Protein AF-A0A3D1H949-F1 (afdb_monomer_lite)

Radius of gyration: 18.86 Å; chains: 1; bounding box: 40×38×49 Å

Secondary structure (DSSP, 8-state):
-HHHHHHHHTT-EEEEEEEEEEE--TTS-GGGSPTTS--HHHHHHHHHHHHHHHHHHHT-EEEEEEEEE-GGGSSS-EEEEEEEEE--GGG-----PPTTPPP---SSPP-STTTTHHHHHTS---HHHHHHSS---

Foldseek 3Di:
DVQQVVVVVLQKHWAEKEKEKEFADLPDDPVPADPPDDRRVVCVVVLVVVVCVVCVVVVHHYPYYYYHYDPVCRQPMGIDMHIDIDHDPVSPDDDDDDPPDDDDDDDDDDDLPCAQVVVLVPDDDDPVSVVVRPSPD

pLDDT: mean 90.93, std 9.71, range [41.03, 97.75]

Sequence (137 aa):
GGAIRDPLSGRSYVYQAMRVTGASDPLLPVEQTLKGKLPPRKITTTAAAGYSSYGNQIGLATGHVSEIYHSGYMAKRMEIGAVVGAAPAENVRRERPAPDDVIILLGGRTGRDGCGGATGSSKAHNSESIETCGAEV

Structure (mmCIF, N/CA/C/O backbone):
data_AF-A0A3D1H949-F1
#
_entry.id   AF-A0A3D1H949-F1
#
loop_
_atom_site.group_PDB
_atom_site.id
_atom_site.type_symbol
_atom_site.label_atom_id
_atom_site.label_alt_id
_atom_site.label_comp_id
_atom_site.label_asym_id
_atom_site.label_entity_id
_atom_site.label_seq_id
_atom_site.pdbx_PDB_ins_code
_atom_site.Cartn_x
_atom_site.Cartn_y
_atom_site.Cartn_z
_atom_site.occupancy
_atom_site.B_iso_or_equiv
_atom_site.auth_seq_id
_atom_site.auth_comp_id
_atom_site.auth_asym_id
_atom_site.auth_atom_id
_atom_site.pdbx_PDB_model_num
ATOM 1 N N . GLY A 1 1 ? -0.902 -0.875 -3.623 1.00 89.56 1 GLY A N 1
ATOM 2 C CA . GLY A 1 1 ? -0.620 0.351 -4.392 1.00 89.56 1 GLY A CA 1
ATOM 3 C C . GLY A 1 1 ? 0.863 0.641 -4.456 1.00 89.56 1 GLY A C 1
ATOM 4 O O . GLY A 1 1 ? 1.529 0.048 -5.289 1.00 89.56 1 GLY A O 1
ATOM 5 N N . GLY A 1 2 ? 1.373 1.512 -3.576 1.00 93.44 2 GLY A N 1
ATOM 6 C CA . GLY A 1 2 ? 2.781 1.952 -3.573 1.00 93.44 2 GLY A CA 1
ATOM 7 C C . GLY A 1 2 ? 3.792 0.805 -3.622 1.00 93.44 2 GLY A C 1
ATOM 8 O O . GLY A 1 2 ? 4.502 0.691 -4.609 1.00 93.44 2 GLY A O 1
ATOM 9 N N . ALA A 1 3 ? 3.713 -0.127 -2.666 1.00 94.81 3 ALA A N 1
ATOM 10 C CA . ALA A 1 3 ? 4.611 -1.286 -2.588 1.00 94.81 3 ALA A CA 1
ATOM 11 C C . ALA A 1 3 ? 4.690 -2.139 -3.870 1.00 94.81 3 ALA A C 1
ATOM 13 O O . ALA A 1 3 ? 5.687 -2.805 -4.094 1.00 94.81 3 ALA A O 1
ATOM 14 N N . ILE A 1 4 ? 3.650 -2.137 -4.714 1.00 95.31 4 ILE A N 1
ATOM 15 C CA . ILE A 1 4 ? 3.659 -2.853 -5.999 1.00 95.31 4 ILE A CA 1
ATOM 16 C C . ILE A 1 4 ? 4.413 -2.040 -7.054 1.00 95.31 4 ILE A C 1
ATOM 18 O O . ILE A 1 4 ? 5.149 -2.604 -7.851 1.00 95.31 4 ILE A O 1
ATOM 22 N N . ARG A 1 5 ? 4.245 -0.714 -7.071 1.00 95.69 5 ARG A N 1
ATOM 23 C CA . ARG A 1 5 ? 4.904 0.158 -8.052 1.00 95.69 5 ARG A CA 1
ATOM 24 C C . ARG A 1 5 ? 6.413 0.227 -7.851 1.00 95.69 5 ARG A C 1
ATOM 26 O O . ARG A 1 5 ? 7.121 0.367 -8.842 1.00 95.69 5 ARG A O 1
ATOM 33 N N . ASP A 1 6 ? 6.889 0.086 -6.618 1.00 95.12 6 ASP A N 1
ATOM 34 C CA . ASP A 1 6 ? 8.317 0.139 -6.299 1.00 95.12 6 ASP A CA 1
ATOM 35 C C . ASP A 1 6 ? 9.136 -0.879 -7.127 1.00 95.12 6 ASP A C 1
ATOM 37 O O . ASP A 1 6 ? 10.001 -0.451 -7.893 1.00 95.12 6 ASP A O 1
ATOM 41 N N . PRO A 1 7 ? 8.849 -2.197 -7.114 1.00 94.06 7 PRO A N 1
ATOM 42 C CA . PRO A 1 7 ? 9.547 -3.156 -7.975 1.00 94.06 7 PRO A CA 1
ATOM 43 C C . PRO A 1 7 ? 9.210 -3.002 -9.467 1.00 94.06 7 PRO A C 1
ATOM 45 O O . PRO A 1 7 ? 10.096 -3.188 -10.302 1.00 94.06 7 PRO A O 1
ATOM 48 N N . LEU A 1 8 ? 7.977 -2.622 -9.834 1.00 93.69 8 LEU A N 1
ATOM 49 C CA . LEU A 1 8 ? 7.620 -2.397 -11.246 1.00 93.69 8 LEU A CA 1
ATOM 50 C C . LEU A 1 8 ? 8.469 -1.279 -11.875 1.00 93.69 8 LEU A C 1
ATOM 52 O O . LEU A 1 8 ? 8.887 -1.395 -13.026 1.00 93.69 8 LEU A O 1
ATOM 56 N N . SER A 1 9 ? 8.788 -0.233 -11.105 1.00 92.62 9 SER A N 1
ATOM 57 C CA . SER A 1 9 ? 9.682 0.848 -11.543 1.00 92.62 9 SER A CA 1
ATOM 58 C C . SER A 1 9 ? 11.102 0.357 -11.855 1.00 92.62 9 SER A C 1
ATOM 60 O O . SER A 1 9 ? 11.803 0.934 -12.682 1.00 92.62 9 SER A O 1
ATOM 62 N N . GLY A 1 10 ? 11.505 -0.761 -11.248 1.00 91.19 10 GLY A N 1
ATOM 63 C CA . GLY A 1 10 ? 12.778 -1.436 -11.464 1.00 91.19 10 GLY A CA 1
ATOM 64 C C . GLY A 1 10 ? 12.747 -2.510 -12.550 1.00 91.19 10 GLY A C 1
ATOM 65 O O . GLY A 1 10 ? 13.575 -3.415 -12.494 1.00 91.19 10 GLY A O 1
ATOM 66 N N . ARG A 1 11 ? 11.804 -2.464 -13.507 1.00 94.31 11 ARG A N 1
ATOM 67 C CA . ARG A 1 11 ? 11.677 -3.463 -14.595 1.00 94.31 11 ARG A CA 1
ATOM 68 C C . ARG A 1 11 ? 11.466 -4.898 -14.077 1.00 94.31 11 ARG A C 1
ATOM 70 O O . ARG A 1 11 ? 11.876 -5.869 -14.716 1.00 94.31 11 ARG A O 1
ATOM 77 N N . SER A 1 12 ? 10.851 -5.020 -12.902 1.00 95.44 12 SER A N 1
ATOM 78 C CA . SER A 1 12 ? 10.480 -6.297 -12.285 1.00 95.44 12 SER A CA 1
ATOM 79 C C . SER A 1 12 ? 8.991 -6.574 -12.486 1.00 95.44 12 SER A C 1
ATOM 81 O O . SER A 1 12 ? 8.222 -5.660 -12.773 1.00 95.44 12 SER A O 1
ATOM 83 N N . TYR A 1 13 ? 8.565 -7.818 -12.280 1.00 94.81 13 TYR A N 1
ATOM 84 C CA . TYR A 1 13 ? 7.158 -8.177 -12.115 1.00 94.81 13 TYR A CA 1
ATOM 85 C C . TYR A 1 13 ? 6.902 -8.614 -10.673 1.00 94.81 13 TYR A C 1
ATOM 87 O O . TYR A 1 13 ? 7.776 -9.189 -10.027 1.00 94.81 13 TYR A O 1
ATOM 95 N N . VAL A 1 14 ? 5.706 -8.340 -10.159 1.00 96.12 14 VAL A N 1
ATOM 96 C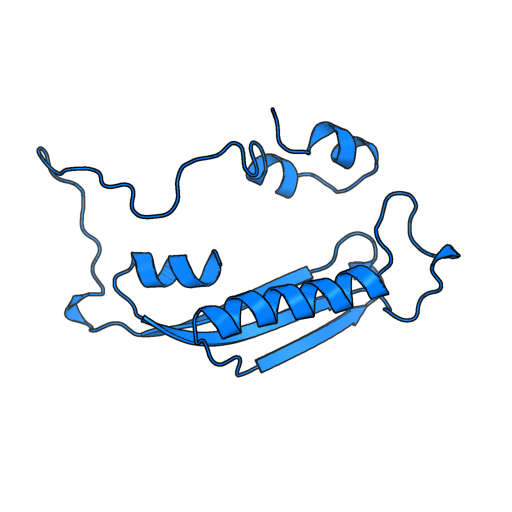 CA . VAL A 1 14 ? 5.274 -8.759 -8.820 1.00 96.12 14 VAL A CA 1
ATOM 97 C C . VAL A 1 14 ? 4.344 -9.952 -8.971 1.00 96.12 14 VAL A C 1
ATOM 99 O O . VAL A 1 14 ? 3.462 -9.915 -9.825 1.00 96.12 14 VAL A O 1
ATOM 102 N N . TYR A 1 15 ? 4.523 -10.993 -8.160 1.00 94.56 15 TYR A N 1
ATOM 103 C CA . TYR A 1 15 ? 3.706 -12.211 -8.256 1.00 94.56 15 TYR A CA 1
ATOM 104 C C . TYR A 1 15 ? 3.085 -12.653 -6.930 1.00 94.56 15 TYR A C 1
ATOM 106 O O . TYR A 1 15 ? 2.153 -13.453 -6.927 1.00 94.56 15 TYR A O 1
ATOM 114 N N . GLN A 1 16 ? 3.562 -12.130 -5.801 1.00 95.75 16 GLN A N 1
ATOM 115 C CA . GLN A 1 16 ? 3.035 -12.474 -4.485 1.00 95.75 16 GLN A CA 1
ATOM 116 C C . GLN A 1 16 ? 2.989 -11.244 -3.585 1.00 95.75 16 GLN A C 1
ATOM 118 O O . GLN A 1 16 ? 3.842 -10.360 -3.665 1.00 95.75 16 GLN A O 1
ATOM 123 N N . ALA A 1 17 ? 1.999 -11.208 -2.701 1.00 96.38 17 ALA A N 1
ATOM 124 C CA . ALA A 1 17 ? 1.858 -10.198 -1.669 1.00 96.38 17 ALA A CA 1
ATOM 125 C C . ALA A 1 17 ? 1.691 -10.828 -0.280 1.00 96.38 17 ALA A C 1
ATOM 127 O O . ALA A 1 17 ? 1.256 -11.973 -0.124 1.00 96.38 17 ALA A O 1
ATOM 128 N N . MET A 1 18 ? 2.040 -10.051 0.738 1.00 96.31 18 MET A N 1
ATOM 129 C CA . MET A 1 18 ? 1.834 -10.359 2.146 1.00 96.31 18 MET A CA 1
ATOM 130 C C . MET A 1 18 ? 1.186 -9.159 2.835 1.00 96.31 18 MET A C 1
ATOM 132 O O . MET A 1 18 ? 1.414 -8.008 2.443 1.00 96.31 18 MET A O 1
ATOM 136 N N . ARG A 1 19 ? 0.405 -9.425 3.879 1.00 96.50 19 ARG A N 1
ATOM 137 C CA . ARG A 1 19 ? -0.180 -8.421 4.767 1.00 96.50 19 ARG A CA 1
ATOM 138 C C . ARG A 1 19 ? 0.188 -8.754 6.204 1.00 96.50 19 ARG A C 1
ATOM 140 O O . ARG A 1 19 ? -0.247 -9.779 6.717 1.00 96.50 19 ARG A O 1
ATOM 147 N N . VAL A 1 20 ? 0.968 -7.893 6.848 1.00 96.19 20 VAL A N 1
ATOM 148 C CA . VAL A 1 20 ? 1.359 -8.054 8.255 1.00 96.19 20 VAL A CA 1
ATOM 149 C C . VAL A 1 20 ? 0.972 -6.786 8.998 1.00 96.19 20 VAL A C 1
ATOM 151 O O . VAL A 1 20 ? 1.505 -5.712 8.741 1.00 96.19 20 VAL A O 1
ATOM 154 N N . THR A 1 21 ? -0.015 -6.866 9.878 1.00 97.12 21 THR A N 1
ATOM 155 C CA . THR A 1 21 ? -0.650 -5.675 10.457 1.00 97.12 21 THR A CA 1
ATOM 156 C C . THR A 1 21 ? -0.711 -5.750 11.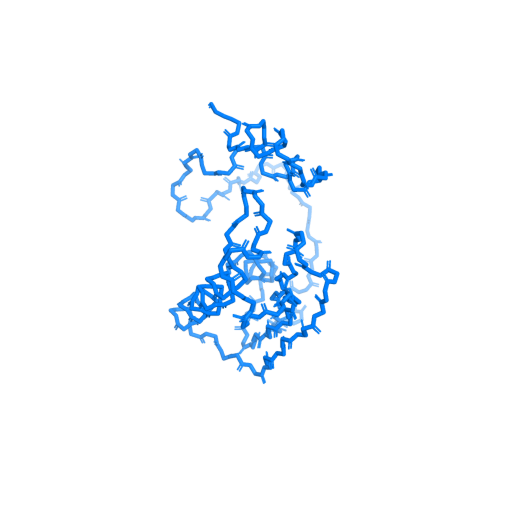970 1.00 97.12 21 THR A C 1
ATOM 158 O O . THR A 1 21 ? -0.658 -6.823 12.559 1.00 97.12 21 THR A O 1
ATOM 161 N N . GLY A 1 22 ? -0.781 -4.588 12.612 1.00 97.56 22 GLY A N 1
ATOM 162 C CA . GLY A 1 22 ? -0.914 -4.442 14.056 1.00 97.56 22 GLY A CA 1
ATOM 163 C C . GLY A 1 22 ? -2.139 -3.600 14.374 1.00 97.56 22 GLY A C 1
ATOM 164 O O . GLY A 1 22 ? -2.274 -2.483 13.865 1.00 97.56 22 GLY A O 1
ATOM 165 N N . ALA A 1 23 ? -3.039 -4.128 15.193 1.00 97.19 23 ALA A N 1
ATOM 166 C CA . ALA A 1 23 ? -4.282 -3.470 15.572 1.00 97.19 23 ALA A CA 1
ATOM 167 C C . ALA A 1 23 ? -4.513 -3.556 17.085 1.00 97.19 23 ALA A C 1
ATOM 169 O O . ALA A 1 23 ? -4.006 -4.449 17.759 1.00 97.19 23 ALA A O 1
ATOM 170 N N . SER A 1 24 ? -5.268 -2.609 17.639 1.00 95.62 24 SER A N 1
ATOM 171 C CA . SER A 1 24 ? -5.864 -2.796 18.962 1.00 95.62 24 SER A CA 1
ATOM 172 C C . SER A 1 24 ? -7.067 -3.736 18.870 1.00 95.62 24 SER A C 1
ATOM 174 O O . SER A 1 24 ? -7.504 -4.081 17.770 1.00 95.62 24 SER A O 1
ATOM 176 N N . ASP A 1 25 ? -7.587 -4.157 20.024 1.00 96.44 25 ASP A N 1
ATOM 177 C CA . ASP A 1 25 ? -8.723 -5.074 20.114 1.00 96.44 25 ASP A CA 1
ATOM 178 C C . ASP A 1 25 ? -9.925 -4.585 19.267 1.00 96.44 25 ASP A C 1
ATOM 180 O O . ASP A 1 25 ? -10.489 -3.522 19.552 1.00 96.44 25 ASP A O 1
ATOM 184 N N . PRO A 1 26 ? -10.330 -5.325 18.214 1.00 95.94 26 PRO A N 1
ATOM 185 C CA . PRO A 1 26 ? -11.457 -4.959 17.364 1.00 95.94 26 PRO A CA 1
ATOM 186 C C . PRO A 1 26 ? -12.819 -5.190 18.035 1.00 95.94 26 PRO A C 1
ATOM 188 O O . PRO A 1 26 ? -13.831 -4.774 17.471 1.00 95.94 26 PRO A O 1
ATOM 191 N N . LEU A 1 27 ? -12.867 -5.849 19.195 1.00 96.44 27 LEU A N 1
ATOM 192 C CA . LEU A 1 27 ? -14.083 -6.093 19.975 1.00 96.44 27 LEU A CA 1
ATOM 193 C C . LEU A 1 27 ? -14.351 -5.000 21.013 1.00 96.44 27 LEU A C 1
ATOM 195 O O . LEU A 1 27 ? -15.408 -5.007 21.645 1.00 96.44 27 LEU A O 1
ATOM 199 N N . LEU A 1 28 ? -13.422 -4.052 21.166 1.00 94.50 28 LEU A N 1
ATOM 200 C CA . LEU A 1 28 ? -13.566 -2.927 22.077 1.00 94.50 28 LEU A CA 1
ATOM 201 C C . LEU A 1 28 ? -14.883 -2.169 21.796 1.00 94.50 28 LEU A C 1
ATOM 203 O O . LEU A 1 28 ? -15.131 -1.804 20.636 1.00 94.50 28 LEU A O 1
ATOM 207 N N . PRO A 1 29 ? -15.716 -1.903 22.823 1.00 95.06 29 PRO A N 1
ATOM 208 C CA . PRO A 1 29 ? -16.914 -1.088 22.666 1.00 95.06 29 PRO A CA 1
ATOM 209 C C . PRO A 1 29 ? -16.589 0.271 22.045 1.00 95.06 29 PRO A C 1
ATOM 211 O O . PRO A 1 29 ? -15.534 0.858 22.305 1.00 95.06 29 PRO A O 1
ATOM 214 N N . VAL A 1 30 ? -17.499 0.793 21.222 1.00 92.62 30 VAL A N 1
ATOM 215 C CA . VAL A 1 30 ? -17.284 2.057 20.499 1.00 92.62 30 VAL A CA 1
ATOM 216 C C . VAL A 1 30 ? -17.033 3.202 21.480 1.00 92.62 30 VAL A C 1
ATOM 218 O O . VAL A 1 30 ? -16.182 4.050 21.226 1.00 92.62 30 VAL A O 1
ATOM 221 N N . GLU A 1 31 ? -17.695 3.167 22.632 1.00 93.75 31 GLU A N 1
ATOM 222 C CA . GLU A 1 31 ? -17.612 4.139 23.721 1.00 93.75 31 GLU A CA 1
ATOM 223 C C . GLU A 1 31 ? -16.213 4.204 24.350 1.00 93.75 31 GLU A C 1
ATOM 225 O O . GLU A 1 31 ? -15.835 5.230 24.907 1.00 93.75 31 GLU A O 1
ATOM 230 N N . GLN A 1 32 ? -15.427 3.129 24.241 1.00 91.62 32 GLN A N 1
ATOM 231 C CA . GLN A 1 32 ? -14.049 3.066 24.733 1.00 91.62 32 GLN A CA 1
ATOM 232 C C . GLN A 1 32 ? -13.021 3.506 23.674 1.00 91.62 32 GLN A C 1
ATOM 234 O O . GLN A 1 32 ? -11.814 3.491 23.923 1.00 91.62 32 GLN A O 1
ATOM 239 N N . THR A 1 33 ? -13.471 3.904 22.480 1.00 90.88 33 THR A N 1
ATOM 240 C CA . THR A 1 33 ? -12.585 4.414 21.427 1.00 90.88 33 THR A CA 1
ATOM 241 C C . THR A 1 33 ? -12.010 5.771 21.829 1.00 90.88 33 THR A C 1
ATOM 243 O O . THR A 1 33 ? -12.723 6.645 22.318 1.00 90.88 33 THR A O 1
ATOM 246 N N . LEU A 1 34 ? -10.717 5.983 21.563 1.00 90.75 34 LEU A N 1
ATOM 247 C CA . LEU A 1 34 ? -10.078 7.285 21.761 1.00 90.75 34 LEU A CA 1
ATOM 248 C C . LEU A 1 34 ? -10.839 8.394 21.016 1.00 90.75 34 LEU A C 1
ATOM 250 O O . LEU A 1 34 ? -11.116 8.277 19.819 1.00 90.75 34 LEU A O 1
ATOM 254 N N . LYS A 1 35 ? -11.132 9.497 21.712 1.00 89.25 35 LYS A N 1
ATOM 255 C CA . LYS A 1 35 ? -11.793 10.668 21.124 1.00 89.25 35 LYS A CA 1
ATOM 256 C C . LYS A 1 35 ? -11.024 11.145 19.884 1.00 89.25 35 LYS A C 1
ATOM 258 O O . LYS A 1 35 ? -9.810 11.3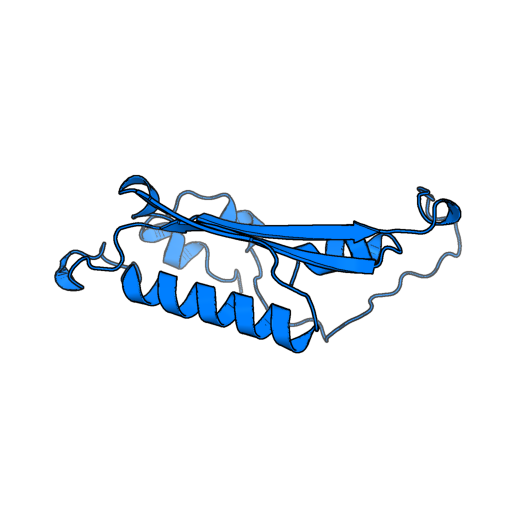18 19.932 1.00 89.25 35 LYS A O 1
ATOM 263 N N . GLY A 1 36 ? -11.739 11.350 18.777 1.00 86.38 36 GLY A N 1
ATOM 264 C CA . GLY A 1 36 ? -11.153 11.757 17.492 1.00 86.38 36 GLY A CA 1
ATOM 265 C C . GLY A 1 36 ? -10.582 10.609 16.647 1.00 86.38 36 GLY A C 1
ATOM 266 O O . GLY A 1 36 ? -10.136 10.847 15.528 1.00 86.38 36 GLY A O 1
ATOM 267 N N . LYS A 1 37 ? -10.620 9.360 17.130 1.00 88.75 37 LYS A N 1
ATOM 268 C CA . LYS A 1 37 ? -10.179 8.175 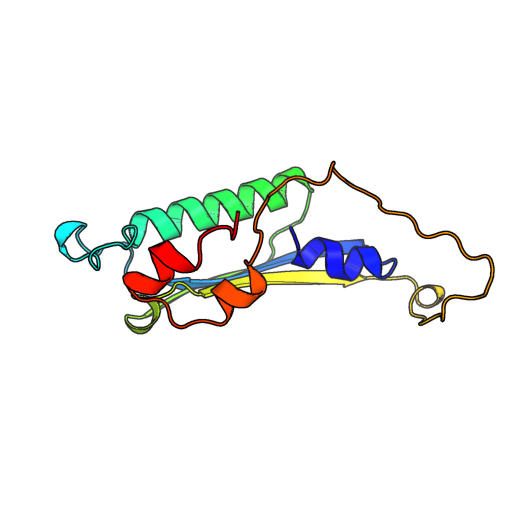16.386 1.00 88.75 37 LYS A CA 1
ATOM 269 C C . LYS A 1 37 ? -11.373 7.365 15.872 1.00 88.75 37 LYS A C 1
ATOM 271 O O . LYS A 1 37 ? -12.399 7.247 16.534 1.00 88.75 37 LYS A O 1
ATOM 276 N N . LEU A 1 38 ? -11.220 6.738 14.704 1.00 93.25 38 LEU A N 1
ATOM 277 C CA . LEU A 1 38 ? -12.151 5.701 14.253 1.00 93.25 38 LEU A CA 1
ATOM 278 C C . LEU A 1 38 ? -12.090 4.457 15.167 1.00 93.25 38 LEU A C 1
ATOM 280 O O . LEU A 1 38 ? -10.988 4.070 15.574 1.00 93.25 38 LEU A O 1
ATOM 284 N N . PRO A 1 39 ? -13.228 3.776 15.415 1.00 95.38 39 PRO A N 1
ATOM 285 C CA . PRO A 1 39 ? -13.255 2.549 16.206 1.00 95.38 39 PRO A CA 1
ATOM 286 C C . PRO A 1 39 ? -12.324 1.467 15.641 1.00 95.38 39 PRO A C 1
ATOM 288 O O . PRO A 1 39 ? -12.300 1.284 14.415 1.00 95.38 39 PRO A O 1
ATOM 291 N N . PRO A 1 40 ? -11.611 0.700 16.489 1.00 95.31 40 PRO A N 1
ATOM 292 C CA . PRO A 1 40 ? -10.698 -0.356 16.041 1.00 95.31 40 PRO A CA 1
ATOM 293 C C . PRO A 1 40 ? -11.351 -1.344 15.065 1.00 95.31 40 PRO A C 1
ATOM 295 O O . PRO A 1 40 ? -10.797 -1.609 13.995 1.00 95.31 40 PRO A O 1
ATOM 298 N N . ARG A 1 41 ? -12.588 -1.778 15.357 1.00 96.25 41 ARG A N 1
ATOM 299 C CA . ARG A 1 41 ? -13.396 -2.643 14.479 1.00 96.25 41 ARG A CA 1
ATOM 300 C C . ARG A 1 41 ? -13.522 -2.100 13.058 1.00 96.25 41 ARG A C 1
ATOM 302 O O . ARG A 1 41 ? -13.383 -2.844 12.086 1.00 96.25 41 ARG A O 1
ATOM 309 N N . LYS A 1 42 ? -13.801 -0.798 12.936 1.00 96.50 42 LYS A N 1
ATOM 310 C CA . LYS A 1 42 ? -13.982 -0.136 11.643 1.00 96.50 42 LYS A CA 1
ATOM 311 C C . LYS A 1 42 ? -12.671 -0.137 10.872 1.00 96.50 42 LYS A C 1
ATOM 313 O O . LYS A 1 42 ? -12.661 -0.575 9.734 1.00 96.50 42 LYS A O 1
ATOM 318 N N . ILE A 1 43 ? -11.572 0.275 11.506 1.00 95.69 43 ILE A N 1
ATOM 319 C CA . ILE A 1 43 ? -10.258 0.314 10.851 1.00 95.69 43 ILE A CA 1
ATOM 320 C C . ILE A 1 43 ? -9.834 -1.091 10.396 1.00 95.69 43 ILE A C 1
ATOM 322 O O . ILE A 1 43 ? -9.370 -1.248 9.274 1.00 95.69 43 ILE A O 1
ATOM 326 N N . THR A 1 44 ? -10.006 -2.116 11.233 1.00 96.19 44 THR A N 1
ATOM 327 C CA . THR A 1 44 ? -9.625 -3.498 10.896 1.00 96.19 44 THR A CA 1
ATOM 328 C C . THR A 1 44 ? -10.380 -4.046 9.702 1.00 96.19 44 THR A C 1
ATOM 330 O O . THR A 1 44 ? -9.762 -4.526 8.751 1.00 96.19 44 THR A O 1
ATOM 333 N N . THR A 1 45 ? -11.702 -3.922 9.713 1.00 96.69 45 THR A N 1
ATOM 334 C CA . THR A 1 45 ? -12.538 -4.454 8.633 1.00 96.69 45 THR A CA 1
ATOM 335 C C . THR A 1 45 ? -12.336 -3.692 7.323 1.00 96.69 45 THR A C 1
ATOM 337 O O . THR A 1 45 ? -12.192 -4.315 6.271 1.00 96.69 45 THR A O 1
ATOM 340 N N . THR A 1 46 ? -12.244 -2.358 7.360 1.00 97.62 46 THR A N 1
ATOM 341 C CA . THR A 1 46 ? -12.069 -1.565 6.135 1.00 97.62 46 THR A CA 1
ATOM 342 C C . THR A 1 46 ? -10.650 -1.629 5.580 1.00 97.62 46 THR A C 1
ATOM 344 O O . THR A 1 46 ? -10.494 -1.626 4.360 1.00 97.62 46 THR A O 1
ATOM 347 N N . ALA A 1 47 ? -9.617 -1.743 6.423 1.00 96.25 47 ALA A N 1
ATOM 348 C CA . ALA A 1 47 ? -8.242 -1.934 5.958 1.00 96.25 47 ALA A CA 1
ATOM 349 C C . ALA A 1 47 ? -8.079 -3.276 5.230 1.00 96.25 47 ALA A C 1
ATOM 351 O O . ALA A 1 47 ? -7.516 -3.316 4.137 1.00 96.25 47 ALA A O 1
ATOM 352 N N . ALA A 1 48 ? -8.636 -4.360 5.783 1.00 95.75 48 ALA A N 1
ATOM 353 C CA . ALA A 1 48 ? -8.626 -5.670 5.133 1.00 95.75 48 ALA A CA 1
ATOM 354 C C . ALA A 1 48 ? -9.380 -5.658 3.788 1.00 95.75 48 ALA A C 1
ATOM 356 O O . ALA A 1 48 ? -8.886 -6.193 2.791 1.00 95.75 48 ALA A O 1
ATOM 357 N N . ALA A 1 49 ? -10.541 -4.994 3.733 1.00 96.69 49 ALA A N 1
ATOM 358 C CA . ALA A 1 49 ? -11.302 -4.825 2.496 1.00 96.69 49 ALA A CA 1
ATOM 359 C C . ALA A 1 49 ? -10.536 -3.994 1.452 1.00 96.69 49 ALA A C 1
ATOM 361 O O . ALA A 1 49 ? -10.487 -4.369 0.283 1.00 96.69 49 ALA A O 1
ATOM 362 N N . GLY A 1 50 ? -9.893 -2.898 1.868 1.00 95.62 50 GLY A N 1
ATOM 363 C CA . GLY A 1 50 ? -9.083 -2.051 0.990 1.00 95.62 50 GLY A CA 1
ATOM 364 C C . GLY A 1 50 ? -7.867 -2.783 0.419 1.00 95.62 50 GLY A C 1
ATOM 365 O O . GLY A 1 50 ? -7.613 -2.708 -0.784 1.00 95.62 50 GLY A O 1
ATOM 366 N N . TYR A 1 51 ? -7.160 -3.545 1.259 1.00 95.44 51 TYR A N 1
ATOM 367 C CA . TYR A 1 51 ? -6.049 -4.395 0.830 1.00 95.44 51 TYR A CA 1
ATOM 368 C C . TYR A 1 51 ? -6.503 -5.416 -0.222 1.00 95.44 51 TYR A C 1
ATOM 370 O O . TYR A 1 51 ? -5.923 -5.487 -1.308 1.00 95.44 51 TYR A O 1
ATOM 378 N N . SER A 1 52 ? -7.581 -6.149 0.074 1.00 94.00 52 SER A N 1
ATOM 379 C CA . SER A 1 52 ? -8.129 -7.180 -0.816 1.00 94.00 52 SER A CA 1
ATOM 380 C C . SER A 1 52 ? -8.618 -6.586 -2.133 1.00 94.00 52 SER A C 1
ATOM 382 O O . SER A 1 52 ? -8.320 -7.114 -3.197 1.00 94.00 52 SER A O 1
ATOM 384 N N . SER A 1 53 ? -9.322 -5.453 -2.079 1.00 95.56 53 SER A N 1
ATOM 385 C CA . SER A 1 53 ? -9.827 -4.760 -3.265 1.00 95.56 53 SER A CA 1
ATOM 386 C C . SER A 1 53 ? -8.701 -4.412 -4.238 1.00 95.56 53 SER A C 1
ATOM 388 O O . SER A 1 53 ? -8.798 -4.726 -5.423 1.00 95.56 53 SER A O 1
ATOM 390 N N . TYR A 1 54 ? -7.603 -3.830 -3.744 1.00 94.62 54 TYR A N 1
ATOM 391 C CA . TYR A 1 54 ? -6.478 -3.463 -4.603 1.00 94.62 54 TYR A CA 1
ATOM 392 C C . TYR A 1 54 ? -5.741 -4.696 -5.141 1.00 94.62 54 TYR A C 1
ATOM 394 O O . TYR A 1 54 ? -5.457 -4.763 -6.334 1.00 94.62 54 TYR A O 1
ATOM 402 N N . GLY A 1 55 ? -5.428 -5.664 -4.269 1.00 93.00 55 GLY A N 1
ATOM 403 C CA . GLY A 1 55 ? -4.705 -6.886 -4.638 1.00 93.00 55 GLY A CA 1
ATOM 404 C C . GLY A 1 55 ? -5.457 -7.736 -5.663 1.00 93.00 55 GLY A C 1
ATOM 405 O O . GLY A 1 55 ? -4.868 -8.177 -6.647 1.00 93.00 55 GLY A O 1
ATOM 406 N N . ASN A 1 56 ? -6.771 -7.888 -5.488 1.00 93.94 56 ASN A N 1
ATOM 407 C CA . ASN A 1 56 ? -7.607 -8.678 -6.389 1.00 93.94 56 ASN A CA 1
ATOM 408 C C . ASN A 1 56 ? -7.761 -8.011 -7.758 1.00 93.94 56 ASN A C 1
ATOM 410 O O . ASN A 1 56 ? -7.654 -8.688 -8.775 1.00 93.94 56 ASN A O 1
ATOM 414 N N . GLN A 1 57 ? -7.966 -6.690 -7.802 1.00 94.44 57 GLN A N 1
ATOM 415 C CA . GLN A 1 57 ? -8.099 -5.963 -9.070 1.00 94.44 57 GLN A CA 1
ATOM 416 C C . GLN A 1 57 ? -6.828 -6.020 -9.920 1.00 94.44 57 GLN A C 1
ATOM 418 O O . GLN A 1 57 ? -6.914 -6.068 -11.142 1.00 94.44 57 GLN A O 1
ATOM 423 N N . ILE A 1 58 ? -5.652 -6.024 -9.285 1.00 91.75 58 ILE A N 1
ATOM 424 C CA . ILE A 1 58 ? -4.370 -6.109 -9.994 1.00 91.75 58 ILE A CA 1
ATOM 425 C C . ILE A 1 58 ? -3.916 -7.553 -10.259 1.00 91.75 58 ILE A C 1
ATOM 427 O O . ILE A 1 58 ? -2.914 -7.757 -10.938 1.00 91.75 58 ILE A O 1
ATOM 431 N N . GLY A 1 59 ? -4.636 -8.551 -9.734 1.00 93.12 59 GLY A N 1
ATOM 432 C CA . GLY A 1 59 ? -4.344 -9.970 -9.948 1.00 93.12 59 GLY A CA 1
ATOM 433 C C . GLY A 1 59 ? -3.178 -10.519 -9.120 1.00 93.12 59 GLY A C 1
ATOM 434 O O . GLY A 1 59 ? -2.511 -11.452 -9.557 1.00 93.12 59 GLY A O 1
ATOM 435 N N . LEU A 1 60 ? -2.906 -9.960 -7.936 1.00 93.44 60 LEU A N 1
ATOM 436 C CA . LEU A 1 60 ? -1.824 -10.428 -7.064 1.00 93.44 60 LEU A CA 1
ATOM 437 C C . LEU A 1 60 ? -2.305 -11.428 -6.014 1.00 93.44 60 LEU A C 1
ATOM 439 O O . LEU A 1 60 ? -3.181 -11.133 -5.199 1.00 93.44 60 LEU A O 1
ATOM 443 N N . ALA A 1 61 ? -1.649 -12.587 -5.969 1.00 93.81 61 ALA A N 1
ATOM 444 C CA . ALA A 1 61 ? -1.902 -13.600 -4.956 1.00 93.81 61 ALA A CA 1
ATOM 445 C C . ALA A 1 61 ? -1.386 -13.143 -3.580 1.00 93.81 61 ALA A C 1
ATOM 447 O O . ALA A 1 61 ? -0.191 -12.899 -3.392 1.00 93.81 61 ALA A O 1
ATOM 448 N N . THR A 1 62 ? -2.281 -13.059 -2.593 1.00 94.56 62 THR A N 1
ATOM 449 C CA . THR A 1 62 ? -1.897 -12.798 -1.198 1.00 94.56 62 THR A CA 1
ATOM 450 C C . THR A 1 62 ? -1.573 -14.117 -0.509 1.00 94.56 62 THR A C 1
ATOM 452 O O . THR A 1 62 ? -2.475 -14.863 -0.141 1.00 94.56 62 THR A O 1
ATOM 455 N N . GLY A 1 63 ? -0.283 -14.415 -0.346 1.00 92.69 63 GLY A N 1
ATOM 456 C CA . GLY A 1 63 ? 0.178 -15.700 0.192 1.00 92.69 63 GLY A CA 1
ATOM 457 C C . GLY A 1 63 ? 0.289 -15.751 1.718 1.00 92.69 63 GLY A C 1
ATOM 458 O O . GLY A 1 63 ? 0.291 -16.833 2.292 1.00 92.69 63 GLY A O 1
ATOM 459 N N . HIS A 1 64 ? 0.389 -14.600 2.389 1.00 95.31 64 HIS A N 1
ATOM 460 C CA . HIS A 1 64 ? 0.487 -14.540 3.848 1.00 95.31 64 HIS A CA 1
ATOM 461 C C . HIS A 1 64 ? -0.296 -13.356 4.406 1.00 95.31 64 HIS A C 1
ATOM 463 O O . HIS A 1 64 ? -0.106 -12.220 3.968 1.00 95.31 64 HIS A O 1
ATOM 469 N N . VAL A 1 65 ? -1.139 -13.621 5.402 1.00 96.38 65 VAL A N 1
ATOM 470 C CA . VAL A 1 65 ? -1.878 -12.601 6.146 1.00 96.38 65 VAL A CA 1
ATOM 471 C C . VAL A 1 65 ? -1.716 -12.879 7.632 1.00 96.38 65 VAL A C 1
ATOM 473 O O . VAL A 1 65 ? -2.027 -13.973 8.093 1.00 96.38 65 VAL A O 1
ATOM 476 N N . SER A 1 66 ? -1.245 -11.885 8.377 1.00 96.88 66 SER A N 1
ATOM 477 C CA . SER A 1 66 ? -1.123 -11.940 9.829 1.00 96.88 66 SER A CA 1
ATOM 478 C C . SER A 1 66 ? -1.518 -10.596 10.429 1.00 96.88 66 SER A C 1
ATOM 480 O O . SER A 1 66 ? -1.075 -9.547 9.961 1.00 96.88 66 SER A O 1
ATOM 482 N N . GLU A 1 67 ? -2.366 -10.622 11.453 1.00 96.31 67 GLU A N 1
ATOM 483 C CA . GLU A 1 67 ? -2.769 -9.432 12.196 1.00 96.31 67 GLU A CA 1
ATOM 484 C C . GLU A 1 67 ? -2.522 -9.654 13.688 1.00 96.31 67 GLU A C 1
ATOM 486 O O . GLU A 1 67 ? -3.070 -10.571 14.295 1.00 96.31 67 GLU A O 1
ATOM 491 N N . ILE A 1 68 ? -1.666 -8.816 14.267 1.00 97.00 68 ILE A N 1
ATOM 492 C CA . ILE A 1 68 ? -1.251 -8.879 15.665 1.00 97.00 68 ILE A CA 1
ATOM 493 C C . ILE A 1 68 ? -2.120 -7.915 16.469 1.00 97.00 68 ILE A C 1
ATOM 495 O O . ILE A 1 68 ? -2.160 -6.716 16.176 1.00 97.00 68 ILE A O 1
ATOM 499 N N . TYR A 1 69 ? -2.777 -8.425 17.510 1.00 96.81 69 TYR A N 1
ATOM 500 C CA . TYR A 1 69 ? -3.578 -7.606 18.416 1.00 96.81 69 TYR A CA 1
ATOM 501 C C . TYR A 1 69 ? -2.788 -7.221 19.664 1.00 96.81 69 TYR A C 1
ATOM 503 O O . TYR A 1 69 ? -2.329 -8.080 20.413 1.00 96.81 69 TYR A O 1
ATOM 511 N N . HIS A 1 70 ? -2.624 -5.917 19.889 1.00 96.88 70 HIS A N 1
ATOM 512 C CA . HIS A 1 70 ? -1.923 -5.383 21.055 1.00 96.88 70 HIS A CA 1
ATOM 513 C C . HIS A 1 70 ? -2.428 -3.976 21.403 1.00 96.88 70 HIS A C 1
ATOM 515 O O . HIS A 1 70 ? -2.681 -3.153 20.519 1.00 96.88 70 HIS A O 1
ATOM 521 N N . SER A 1 71 ? -2.536 -3.660 22.698 1.00 94.06 71 SER A N 1
ATOM 522 C CA . SER A 1 71 ? -3.032 -2.358 23.181 1.00 94.06 71 SER A CA 1
ATOM 523 C C . SER A 1 71 ? -2.182 -1.175 22.700 1.00 94.06 71 SER A C 1
ATOM 525 O O . SER A 1 71 ? -2.711 -0.095 22.448 1.00 94.06 71 SER A O 1
ATOM 527 N N . GLY A 1 72 ? -0.883 -1.390 22.472 1.00 94.25 72 GLY A N 1
ATOM 528 C CA . GLY A 1 72 ? 0.037 -0.387 21.918 1.00 94.25 72 GLY A CA 1
ATOM 529 C C . GLY A 1 72 ? -0.346 0.141 20.526 1.00 94.25 72 GLY A C 1
ATOM 530 O O . GLY A 1 72 ? 0.065 1.238 20.159 1.00 94.25 72 GLY A O 1
ATOM 531 N N . TYR A 1 73 ? -1.187 -0.573 19.772 1.00 94.75 73 TYR A N 1
ATOM 532 C CA . TYR A 1 73 ? -1.705 -0.108 18.479 1.00 94.75 73 TYR A CA 1
ATOM 533 C C . TYR A 1 73 ? -2.987 0.735 18.593 1.00 94.75 73 TYR A C 1
ATOM 535 O O . TYR A 1 73 ? -3.581 1.106 17.577 1.00 94.75 73 TYR A O 1
ATOM 543 N N . MET A 1 74 ? -3.432 1.067 19.814 1.00 91.75 74 MET A N 1
ATOM 544 C CA . MET A 1 74 ? -4.657 1.843 20.032 1.00 91.75 74 MET A CA 1
ATOM 545 C C . MET A 1 74 ? -4.576 3.235 19.406 1.00 91.75 74 MET A C 1
ATOM 547 O O . MET A 1 74 ? -5.500 3.649 18.711 1.00 91.75 74 MET A O 1
ATOM 551 N N . ALA A 1 75 ? -3.469 3.957 19.586 1.00 88.94 75 ALA A N 1
ATOM 552 C CA . ALA A 1 75 ? -3.313 5.279 18.983 1.00 88.94 75 ALA A CA 1
ATOM 553 C C . ALA A 1 75 ? -3.198 5.172 17.453 1.00 88.94 75 ALA A C 1
ATOM 555 O O . ALA A 1 75 ? -3.980 5.774 16.708 1.00 88.94 75 ALA A O 1
ATOM 556 N N . LYS A 1 76 ? -2.284 4.322 16.971 1.00 90.25 76 LYS A N 1
ATOM 557 C CA . LYS A 1 76 ? -1.961 4.161 15.550 1.00 90.25 76 LYS A CA 1
ATOM 558 C C . LYS A 1 76 ? -1.901 2.681 15.176 1.00 90.25 76 LYS A C 1
ATOM 560 O O . LYS A 1 76 ? -1.157 1.909 15.772 1.00 90.25 76 LYS A O 1
ATOM 565 N N . ARG A 1 77 ? -2.673 2.316 14.149 1.00 93.44 77 ARG A N 1
ATOM 566 C CA . ARG A 1 77 ? -2.609 0.995 13.516 1.00 93.44 77 ARG A CA 1
ATOM 567 C C . ARG A 1 77 ? -1.295 0.876 12.749 1.00 93.44 77 ARG A C 1
ATOM 569 O O . ARG A 1 77 ? -0.888 1.828 12.086 1.00 93.44 77 ARG A O 1
ATOM 576 N N . MET A 1 78 ? -0.696 -0.303 12.771 1.00 95.56 78 MET A N 1
ATOM 577 C CA . MET A 1 78 ? 0.364 -0.674 11.845 1.00 95.56 78 MET A CA 1
ATOM 578 C C . MET A 1 78 ? -0.252 -1.382 10.632 1.00 95.56 78 MET A C 1
ATOM 580 O O . MET A 1 78 ? -0.871 -2.433 10.780 1.00 95.56 78 MET A O 1
ATOM 584 N N . GLU A 1 79 ? -0.093 -0.821 9.435 1.00 95.38 79 GLU A N 1
ATOM 585 C CA . GLU A 1 79 ? -0.513 -1.460 8.182 1.00 95.38 79 GLU A CA 1
ATOM 586 C C . GLU A 1 79 ? 0.724 -1.688 7.308 1.00 95.38 79 GLU A C 1
ATOM 588 O O . GLU A 1 79 ? 1.295 -0.725 6.800 1.00 95.38 79 GLU A O 1
ATOM 593 N N . ILE A 1 80 ? 1.157 -2.943 7.152 1.00 95.00 80 ILE A N 1
ATOM 594 C CA . ILE A 1 80 ? 2.301 -3.294 6.303 1.00 95.00 80 ILE A CA 1
ATOM 595 C C . ILE A 1 80 ? 1.830 -4.234 5.200 1.00 95.00 80 ILE A C 1
ATOM 597 O O . ILE A 1 80 ? 1.246 -5.291 5.451 1.00 95.00 80 ILE A O 1
ATOM 601 N N . GLY A 1 81 ? 2.122 -3.837 3.964 1.00 92.31 81 GLY A N 1
ATOM 602 C CA . GLY A 1 81 ? 2.086 -4.705 2.799 1.00 92.31 81 GLY A CA 1
ATOM 603 C C . GLY A 1 81 ? 3.511 -4.971 2.335 1.00 92.31 81 GLY A C 1
ATOM 604 O O . GLY A 1 81 ? 4.282 -4.028 2.169 1.00 92.31 81 GLY A O 1
ATOM 605 N N . ALA A 1 82 ? 3.844 -6.235 2.112 1.00 94.44 82 ALA A N 1
ATOM 606 C CA . ALA A 1 82 ? 5.082 -6.628 1.452 1.00 94.44 82 ALA A CA 1
ATOM 607 C C . ALA A 1 82 ? 4.745 -7.333 0.142 1.00 94.44 82 ALA A C 1
ATOM 609 O O . ALA A 1 82 ? 3.663 -7.908 -0.005 1.00 94.44 82 ALA A O 1
ATOM 610 N N . VAL A 1 83 ? 5.659 -7.273 -0.816 1.00 96.06 83 VAL A N 1
ATOM 611 C CA . VAL A 1 83 ? 5.501 -7.931 -2.109 1.00 96.06 83 VAL A CA 1
ATOM 612 C C . VAL A 1 83 ? 6.755 -8.711 -2.457 1.00 96.06 83 VAL A C 1
ATOM 614 O O . VAL A 1 83 ? 7.856 -8.336 -2.059 1.00 96.06 83 VAL A O 1
ATOM 617 N N . VAL A 1 84 ? 6.575 -9.784 -3.216 1.00 95.56 84 VAL A N 1
ATOM 618 C CA . VAL A 1 84 ? 7.663 -10.545 -3.820 1.00 95.56 84 VAL A CA 1
ATOM 619 C C . VAL A 1 84 ? 7.564 -10.375 -5.326 1.00 95.56 84 VAL A C 1
ATOM 621 O O . VAL A 1 84 ? 6.493 -10.540 -5.923 1.00 95.56 84 VAL A O 1
ATOM 624 N N . GLY A 1 85 ? 8.688 -10.009 -5.925 1.00 94.62 85 GLY A N 1
ATOM 625 C CA . GLY A 1 85 ? 8.816 -9.845 -7.360 1.00 94.62 85 GLY A CA 1
ATOM 626 C C . GLY A 1 85 ? 10.074 -10.506 -7.890 1.00 94.62 85 GLY A C 1
ATOM 627 O O . GLY A 1 85 ? 10.940 -10.934 -7.128 1.00 94.62 85 GLY A O 1
ATOM 628 N N . ALA A 1 86 ? 10.161 -10.582 -9.208 1.00 95.94 86 ALA A N 1
ATOM 629 C CA . ALA A 1 86 ? 11.315 -11.104 -9.914 1.00 95.94 86 ALA A CA 1
ATOM 630 C C . ALA A 1 86 ? 11.614 -10.251 -11.148 1.00 95.94 86 ALA A C 1
ATOM 632 O O . ALA A 1 86 ? 10.747 -9.560 -11.685 1.00 95.94 86 ALA A O 1
ATOM 633 N N . ALA A 1 87 ? 12.864 -10.299 -11.592 1.00 96.88 87 ALA A N 1
ATOM 634 C CA . ALA A 1 87 ? 13.335 -9.607 -12.780 1.00 96.88 87 ALA A CA 1
ATOM 635 C C . ALA A 1 87 ? 14.348 -10.489 -13.518 1.00 96.88 87 ALA A C 1
ATOM 637 O O . ALA A 1 87 ? 15.123 -11.192 -12.863 1.00 96.88 87 ALA A O 1
ATOM 638 N N . PRO A 1 88 ? 14.387 -10.437 -14.861 1.00 96.25 88 PRO A N 1
ATOM 639 C CA . PRO A 1 88 ? 15.529 -10.926 -15.622 1.00 96.25 88 PRO A CA 1
ATOM 640 C C . PRO A 1 88 ? 16.828 -10.297 -15.106 1.00 96.25 88 PRO A C 1
ATOM 642 O O . PRO A 1 88 ? 16.857 -9.104 -14.800 1.00 96.25 88 PRO A O 1
ATOM 645 N N . ALA A 1 89 ? 17.912 -11.071 -15.037 1.00 96.31 89 ALA A N 1
ATOM 646 C CA . ALA A 1 89 ? 19.193 -10.582 -14.518 1.00 96.31 89 ALA A CA 1
ATOM 647 C C . ALA A 1 89 ? 19.702 -9.340 -15.278 1.00 96.31 89 ALA A C 1
ATOM 649 O O . ALA A 1 89 ? 20.205 -8.401 -14.669 1.00 96.31 89 ALA A O 1
ATOM 650 N N . GLU A 1 90 ? 19.488 -9.294 -16.594 1.00 95.94 90 GLU A N 1
ATOM 651 C CA . GLU A 1 90 ? 19.821 -8.157 -17.466 1.00 95.94 90 GLU A CA 1
ATOM 652 C C . GLU A 1 90 ? 19.106 -6.843 -17.103 1.00 95.94 90 GLU A C 1
ATOM 654 O O . GLU A 1 90 ? 19.618 -5.761 -17.403 1.00 95.94 90 GLU A O 1
ATOM 659 N N . ASN A 1 91 ? 17.959 -6.920 -16.419 1.00 95.19 91 ASN A N 1
ATOM 660 C CA . ASN A 1 91 ? 17.198 -5.757 -15.958 1.00 95.19 91 ASN A CA 1
ATOM 661 C C . ASN A 1 91 ? 17.697 -5.217 -14.610 1.00 95.19 91 ASN A C 1
ATOM 663 O O . ASN A 1 91 ? 17.371 -4.083 -14.246 1.00 95.19 91 ASN A O 1
ATOM 667 N N . VAL A 1 92 ? 18.508 -5.987 -13.873 1.00 94.88 92 VAL A N 1
ATOM 668 C CA . VAL A 1 92 ? 19.057 -5.605 -12.564 1.00 94.88 92 VAL A CA 1
ATOM 669 C C . VAL A 1 92 ? 20.285 -4.718 -12.758 1.00 94.88 92 VAL A C 1
ATOM 671 O O . VAL A 1 92 ? 21.426 -5.099 -12.505 1.00 94.88 92 VAL A O 1
ATOM 674 N N . ARG A 1 93 ? 20.050 -3.497 -13.234 1.00 93.25 93 ARG A N 1
ATOM 675 C CA . ARG A 1 93 ? 21.102 -2.506 -13.473 1.00 93.25 93 ARG A CA 1
ATOM 676 C C . ARG A 1 93 ? 20.653 -1.103 -13.098 1.00 93.25 93 ARG A C 1
ATOM 678 O O . ARG A 1 93 ? 19.479 -0.752 -13.223 1.00 93.25 93 ARG A O 1
ATOM 685 N N . ARG A 1 94 ? 21.606 -0.291 -12.643 1.00 92.19 94 ARG A N 1
ATOM 686 C CA . ARG A 1 94 ? 21.413 1.137 -12.372 1.00 92.19 94 ARG A CA 1
ATOM 687 C C . ARG A 1 94 ? 22.069 1.941 -13.480 1.00 92.19 94 ARG A C 1
ATOM 689 O O . ARG A 1 94 ? 23.268 1.812 -13.703 1.00 92.19 94 ARG A O 1
ATOM 696 N N . GLU A 1 95 ? 21.276 2.764 -14.142 1.00 92.00 95 GLU A N 1
ATOM 697 C CA . GLU A 1 95 ? 21.732 3.691 -15.175 1.00 92.00 95 GLU A CA 1
ATOM 698 C C . GLU A 1 95 ? 21.705 5.117 -14.613 1.00 92.00 95 GLU A C 1
ATOM 700 O O . GLU A 1 95 ? 21.091 5.375 -13.572 1.00 92.00 95 GLU A O 1
ATOM 705 N N . ARG A 1 96 ? 22.416 6.036 -15.266 1.00 95.12 96 ARG A N 1
ATOM 706 C CA . ARG A 1 96 ? 22.388 7.461 -14.933 1.00 95.12 96 ARG A CA 1
ATOM 707 C C . ARG A 1 96 ? 21.773 8.213 -16.109 1.00 95.12 96 ARG A C 1
ATOM 709 O O . ARG A 1 96 ? 22.155 7.891 -17.230 1.00 95.12 96 ARG A O 1
ATOM 716 N N . PRO A 1 97 ? 20.888 9.193 -15.860 1.00 95.25 97 PRO A N 1
ATOM 717 C CA . PRO A 1 97 ? 20.370 10.039 -16.926 1.00 95.25 97 PRO A CA 1
ATOM 718 C C . PRO A 1 97 ? 21.511 10.704 -17.702 1.00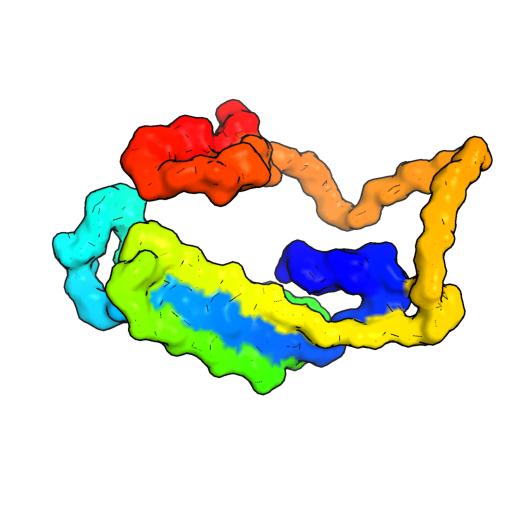 95.25 97 PRO A C 1
ATOM 720 O O . PRO A 1 97 ? 22.473 11.187 -17.094 1.00 95.25 97 PRO A O 1
ATOM 723 N N . ALA A 1 98 ? 21.395 10.719 -19.023 1.00 97.06 98 ALA A N 1
ATOM 724 C CA . ALA A 1 98 ? 22.296 11.397 -19.939 1.00 97.06 98 ALA A CA 1
ATOM 725 C C . ALA A 1 98 ? 21.681 12.723 -20.424 1.00 97.06 98 ALA A C 1
ATOM 727 O O . ALA A 1 98 ? 20.464 12.917 -20.337 1.00 97.06 98 ALA A O 1
ATOM 728 N N . PRO A 1 99 ? 22.499 13.660 -20.937 1.00 97.75 99 PRO A N 1
ATOM 729 C CA . PRO A 1 99 ? 21.977 14.751 -21.751 1.00 97.75 99 PRO A CA 1
ATOM 730 C C . PRO A 1 99 ? 21.053 14.212 -22.853 1.00 97.75 99 PRO A C 1
ATOM 732 O O . PRO A 1 99 ? 21.302 13.134 -23.387 1.00 97.75 99 PRO A O 1
ATOM 735 N N . ASP A 1 100 ? 20.000 14.967 -23.163 1.00 97.19 100 ASP A N 1
ATOM 736 C CA . ASP A 1 100 ? 18.969 14.649 -24.165 1.00 97.19 100 ASP A CA 1
ATOM 737 C C . ASP A 1 100 ? 17.981 13.513 -23.811 1.00 97.19 100 ASP A C 1
ATOM 739 O O . ASP A 1 100 ? 17.043 13.264 -24.572 1.00 97.19 100 ASP A O 1
ATOM 743 N N . ASP A 1 101 ? 18.097 12.886 -22.633 1.00 97.25 101 ASP A N 1
ATOM 744 C CA . ASP A 1 101 ? 17.066 11.969 -22.129 1.00 97.25 101 ASP A CA 1
ATOM 745 C C . ASP A 1 101 ? 15.731 12.695 -21.876 1.00 97.25 101 ASP A C 1
ATOM 747 O O . ASP A 1 101 ? 15.674 13.796 -21.318 1.00 97.25 101 ASP A O 1
ATOM 751 N N . VAL A 1 102 ? 14.622 12.036 -22.221 1.00 96.44 102 VAL A N 1
ATOM 752 C CA . VAL A 1 102 ? 13.267 12.544 -21.966 1.00 96.44 102 VAL A CA 1
ATOM 753 C C . VAL A 1 102 ? 12.706 12.018 -20.646 1.00 96.44 102 VAL A C 1
ATOM 755 O O . VAL A 1 102 ? 12.781 10.828 -20.339 1.00 96.44 102 VAL A O 1
ATOM 758 N N . ILE A 1 103 ? 12.081 12.903 -19.868 1.00 94.88 103 ILE A N 1
ATOM 759 C CA . ILE A 1 103 ? 11.398 12.535 -18.622 1.00 94.88 103 ILE A CA 1
ATOM 760 C C . ILE A 1 103 ? 9.938 12.203 -18.931 1.00 94.88 103 ILE A C 1
ATOM 762 O O . ILE A 1 103 ? 9.204 13.031 -19.469 1.00 94.88 103 ILE A O 1
ATOM 766 N N . ILE A 1 104 ? 9.502 11.002 -18.547 1.00 95.12 104 ILE A N 1
ATOM 767 C CA . ILE A 1 104 ? 8.130 10.527 -18.753 1.00 95.12 104 ILE A CA 1
ATOM 768 C C . ILE A 1 104 ? 7.437 10.349 -17.400 1.00 95.12 104 ILE A C 1
ATOM 770 O O . ILE A 1 104 ? 7.923 9.626 -16.531 1.00 95.12 104 ILE A O 1
ATOM 774 N N . LEU A 1 105 ? 6.258 10.956 -17.250 1.00 95.50 105 LEU A N 1
ATOM 775 C CA . LEU A 1 105 ? 5.319 10.650 -16.173 1.00 95.50 105 LEU A CA 1
ATOM 776 C C . LEU A 1 105 ? 4.264 9.669 -16.697 1.00 95.50 105 LEU A C 1
ATOM 778 O O . LEU A 1 105 ? 3.422 10.035 -17.514 1.00 95.50 105 LEU A O 1
ATOM 782 N N . LEU A 1 106 ? 4.308 8.425 -16.224 1.00 95.25 106 LEU A N 1
ATOM 783 C CA . LEU A 1 106 ? 3.383 7.368 -16.632 1.00 95.25 106 LEU A CA 1
ATOM 784 C C . LEU A 1 106 ? 2.386 7.056 -15.507 1.00 95.25 106 LEU A C 1
ATOM 786 O O . LEU A 1 106 ? 2.790 6.654 -14.416 1.00 95.25 106 LEU A O 1
ATOM 790 N N . GLY A 1 107 ? 1.085 7.196 -15.774 1.00 94.81 107 GLY A N 1
ATOM 791 C CA . GLY A 1 107 ? 0.031 6.840 -14.821 1.00 94.81 107 GLY A CA 1
ATOM 792 C C . GLY A 1 107 ? -1.221 7.712 -14.916 1.00 94.81 107 GLY A C 1
ATOM 793 O O . GLY A 1 107 ? -1.528 8.280 -15.961 1.00 94.81 107 GLY A O 1
ATOM 794 N N . GLY A 1 108 ? -1.966 7.784 -13.808 1.00 94.19 108 GLY A N 1
ATOM 795 C CA . GLY A 1 108 ? -3.142 8.649 -13.677 1.00 94.19 108 GLY A CA 1
ATOM 796 C C . GLY A 1 108 ? -2.789 10.141 -13.663 1.00 94.19 108 GLY A C 1
ATOM 797 O O . GLY A 1 108 ? -1.635 10.520 -13.480 1.00 94.19 108 GLY A O 1
ATOM 798 N N . ARG A 1 109 ? -3.803 10.997 -13.841 1.00 96.38 109 ARG A N 1
ATOM 799 C CA . ARG A 1 109 ? -3.644 12.461 -13.795 1.00 96.38 109 ARG A CA 1
ATOM 800 C C . ARG A 1 109 ? -3.253 12.923 -12.388 1.00 96.38 109 ARG A C 1
ATOM 802 O O . ARG A 1 109 ? -3.795 12.420 -11.409 1.00 96.38 109 ARG A O 1
ATOM 809 N N . THR A 1 110 ? -2.373 13.917 -12.301 1.00 94.94 110 THR A N 1
ATOM 810 C CA . THR A 1 110 ? -2.000 14.552 -11.030 1.00 94.94 110 THR A CA 1
ATOM 811 C C . THR A 1 110 ? -3.180 15.334 -10.450 1.00 94.94 110 THR A C 1
ATOM 813 O O . THR A 1 110 ? -3.694 16.250 -11.094 1.00 94.94 110 THR A O 1
ATOM 816 N N . GLY A 1 111 ? -3.600 14.968 -9.239 1.00 92.50 111 GLY A N 1
ATOM 817 C CA . GLY A 1 111 ? -4.585 15.687 -8.431 1.00 92.50 111 GLY A CA 1
ATOM 818 C C . GLY A 1 111 ? -3.948 16.407 -7.239 1.00 92.50 111 GLY A C 1
ATOM 819 O O . GLY A 1 111 ? -2.727 16.519 -7.139 1.00 92.50 111 GLY A O 1
ATOM 820 N N . ARG A 1 112 ? -4.783 16.871 -6.304 1.00 92.12 112 ARG A N 1
ATOM 821 C CA . ARG A 1 112 ? -4.353 17.437 -5.006 1.00 92.12 112 ARG A CA 1
ATOM 822 C C . ARG A 1 112 ? -4.411 16.384 -3.894 1.00 92.12 112 ARG A C 1
ATOM 824 O O . ARG A 1 112 ? -4.807 16.656 -2.765 1.00 92.12 112 ARG A O 1
ATOM 831 N N . ASP A 1 113 ? -4.076 15.151 -4.251 1.00 88.56 113 ASP A N 1
ATOM 832 C CA . ASP A 1 113 ? -4.230 13.991 -3.385 1.00 88.56 113 ASP A CA 1
ATOM 833 C C . ASP A 1 113 ? -3.013 13.859 -2.461 1.00 88.56 113 ASP A C 1
ATOM 835 O O . ASP A 1 113 ? -1.898 13.605 -2.913 1.00 88.56 113 ASP A O 1
ATOM 839 N N . GLY A 1 114 ? -3.217 14.012 -1.150 1.00 82.50 114 GLY A N 1
ATOM 840 C CA . GLY A 1 114 ? -2.175 13.750 -0.149 1.00 82.50 114 GLY A CA 1
ATOM 841 C C . GLY A 1 114 ? -1.046 14.788 -0.075 1.00 82.50 114 GLY A C 1
ATOM 842 O O . GLY A 1 114 ? 0.053 14.442 0.366 1.00 82.50 114 GLY A O 1
ATOM 843 N N . CYS A 1 115 ? -1.291 16.041 -0.476 1.00 88.69 115 CYS A N 1
ATOM 844 C CA . CYS A 1 115 ? -0.366 17.164 -0.261 1.00 88.69 115 CYS A CA 1
ATOM 845 C C . CYS A 1 115 ? 0.075 17.232 1.215 1.00 88.69 115 CYS A C 1
ATOM 847 O O . CYS A 1 115 ? -0.755 17.120 2.109 1.00 88.69 115 CYS A O 1
ATOM 849 N N . GLY A 1 116 ? 1.378 17.332 1.491 1.00 83.81 116 GLY A N 1
ATOM 850 C CA . GLY A 1 116 ? 1.906 17.309 2.867 1.00 83.81 116 GLY A CA 1
ATOM 851 C C . GLY A 1 116 ? 1.915 15.930 3.551 1.00 83.81 116 GLY A C 1
ATOM 852 O O . GLY A 1 116 ? 2.352 15.812 4.695 1.00 83.81 116 GLY A O 1
ATOM 853 N N . GLY A 1 117 ? 1.501 14.853 2.872 1.00 84.00 117 GLY A N 1
ATOM 854 C CA . GLY A 1 117 ? 1.351 13.524 3.478 1.00 84.00 117 GLY A CA 1
ATOM 855 C C . GLY A 1 117 ? 2.634 12.945 4.088 1.00 84.00 117 GLY A C 1
ATOM 856 O O . GLY A 1 117 ? 2.581 12.328 5.152 1.00 84.00 117 GLY A O 1
ATOM 857 N N . ALA A 1 118 ? 3.800 13.176 3.473 1.00 82.56 118 ALA A N 1
ATOM 858 C CA . ALA A 1 118 ? 5.086 12.732 4.021 1.00 82.56 118 ALA A CA 1
ATOM 859 C C . ALA A 1 118 ? 5.411 13.443 5.348 1.00 82.56 118 ALA A C 1
ATOM 861 O O . ALA A 1 118 ? 5.709 12.789 6.354 1.00 82.56 118 ALA A O 1
ATOM 862 N N . THR A 1 119 ? 5.259 14.769 5.373 1.00 82.88 119 THR A N 1
ATOM 863 C CA . THR A 1 119 ? 5.429 15.608 6.564 1.00 82.88 119 THR A CA 1
ATOM 864 C C . THR A 1 119 ? 4.444 15.202 7.659 1.00 82.88 119 THR A C 1
ATOM 866 O O . THR A 1 119 ? 4.850 14.972 8.797 1.00 82.88 119 THR A O 1
ATOM 869 N N . GLY A 1 120 ? 3.163 15.034 7.315 1.00 79.75 120 GLY A N 1
ATOM 870 C CA . GLY A 1 120 ? 2.121 14.603 8.246 1.00 79.75 120 GLY A CA 1
ATOM 871 C C . GLY A 1 120 ? 2.390 13.218 8.834 1.00 79.75 120 GLY A C 1
ATOM 872 O O . GLY A 1 120 ? 2.275 13.025 10.041 1.00 79.75 120 GLY A O 1
ATOM 873 N N . SER A 1 121 ? 2.845 12.265 8.014 1.00 81.25 121 SER A N 1
ATOM 874 C CA . SER A 1 121 ? 3.163 10.904 8.471 1.00 81.25 121 SER A CA 1
ATOM 875 C C . SER A 1 121 ? 4.334 10.835 9.461 1.00 81.25 121 SER A C 1
ATOM 877 O O . SER A 1 121 ? 4.416 9.875 10.234 1.00 81.25 121 SER A O 1
ATOM 879 N N . SER A 1 122 ? 5.196 11.860 9.454 1.00 81.88 122 SER A N 1
ATOM 880 C CA . SER A 1 122 ? 6.387 11.991 10.304 1.00 81.88 122 SER A CA 1
ATOM 881 C C . SER A 1 122 ? 6.107 12.689 11.642 1.00 81.88 122 SER A C 1
ATOM 883 O O . SER A 1 122 ? 6.999 12.779 12.484 1.00 81.88 122 SER A O 1
ATOM 885 N N . LYS A 1 123 ? 4.881 13.180 11.863 1.00 81.38 123 LYS A N 1
ATOM 886 C CA . LYS A 1 123 ? 4.462 13.824 13.115 1.00 81.38 123 LYS A CA 1
ATOM 887 C C . LYS A 1 123 ? 3.771 12.825 14.050 1.00 81.38 123 LYS A C 1
ATOM 889 O O . LYS A 1 123 ? 3.176 11.832 13.624 1.00 81.38 123 LYS A O 1
ATOM 894 N N . ALA A 1 124 ? 3.841 13.094 15.353 1.00 83.25 124 ALA A N 1
ATOM 895 C CA . ALA A 1 124 ? 3.081 12.341 16.345 1.00 83.25 124 ALA A CA 1
ATOM 896 C C . ALA A 1 124 ? 1.575 12.576 16.143 1.00 83.25 124 ALA A C 1
ATOM 898 O O . ALA A 1 124 ? 1.144 13.710 15.953 1.00 83.25 124 ALA A O 1
ATOM 899 N N . HIS A 1 125 ? 0.776 11.507 16.203 1.00 77.12 125 HIS A N 1
ATOM 900 C CA . HIS A 1 125 ? -0.676 11.607 16.065 1.00 77.12 125 HIS A CA 1
ATOM 901 C C . HIS A 1 125 ? -1.312 12.040 17.391 1.00 77.12 125 HIS A C 1
ATOM 903 O O . HIS A 1 125 ? -1.407 11.252 18.332 1.00 77.12 125 HIS A O 1
ATOM 909 N N . ASN A 1 126 ? -1.785 13.280 17.430 1.00 80.12 126 ASN A N 1
ATOM 910 C CA . ASN A 1 126 ? -2.618 13.861 18.483 1.00 80.12 126 ASN A CA 1
ATOM 911 C C . ASN A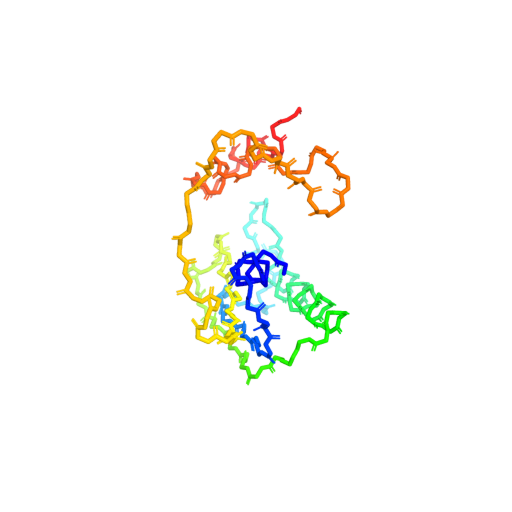 1 126 ? -3.790 14.657 17.865 1.00 80.12 126 ASN A C 1
ATOM 913 O O . ASN A 1 126 ? -3.891 14.769 16.643 1.00 80.12 126 ASN A O 1
ATOM 917 N N . SER A 1 127 ? -4.681 15.205 18.692 1.00 78.00 127 SER A N 1
ATOM 918 C CA . SER A 1 127 ? -5.863 15.948 18.224 1.00 78.00 127 SER A CA 1
ATOM 919 C C . SER A 1 127 ? -5.527 17.149 17.334 1.00 78.00 127 SER A C 1
ATOM 921 O O . SER A 1 127 ? -6.204 17.363 16.338 1.00 78.00 127 SER A O 1
ATOM 923 N N . GLU A 1 128 ? -4.459 17.884 17.640 1.00 78.25 128 GLU A N 1
ATOM 924 C CA . GLU A 1 128 ? -4.040 19.075 16.882 1.00 78.25 128 GLU A CA 1
ATOM 925 C C . GLU A 1 128 ? -3.414 18.708 15.528 1.00 78.25 128 GLU A C 1
ATOM 927 O O . GLU A 1 128 ? -3.631 19.366 14.509 1.00 78.25 128 GLU A O 1
ATOM 932 N N . SER A 1 129 ? -2.656 17.609 15.488 1.00 72.19 129 SER A N 1
ATOM 933 C CA . SER A 1 129 ? -2.043 17.100 14.261 1.00 72.19 129 SER A CA 1
ATOM 934 C C . SER A 1 129 ? -3.088 16.660 13.235 1.00 72.19 129 SER A C 1
ATOM 936 O O . SER A 1 129 ? -2.828 16.732 12.043 1.00 72.19 129 SER A O 1
ATOM 938 N N . ILE A 1 130 ? -4.283 16.242 13.667 1.00 68.50 130 ILE A N 1
ATOM 939 C CA . ILE A 1 130 ? -5.351 15.817 12.750 1.00 68.50 130 ILE A CA 1
ATOM 940 C C . ILE A 1 130 ? -5.858 17.002 11.920 1.00 68.50 130 ILE A C 1
ATOM 942 O O . ILE A 1 130 ? -6.129 16.835 10.734 1.00 68.50 130 ILE A O 1
ATOM 946 N N . GLU A 1 131 ? -5.948 18.188 12.522 1.00 70.56 131 GLU A N 1
ATOM 947 C CA . GLU A 1 131 ? -6.412 19.401 11.841 1.00 70.56 131 GLU A CA 1
ATOM 948 C C . GLU A 1 131 ? -5.316 20.024 10.973 1.00 70.56 131 GLU A C 1
ATOM 950 O O . GLU A 1 131 ? -5.580 20.499 9.874 1.00 70.56 131 GLU A O 1
ATOM 955 N N . THR A 1 132 ? -4.069 19.980 11.447 1.00 66.31 132 THR A N 1
ATOM 956 C CA . THR A 1 132 ? -2.933 20.653 10.795 1.00 66.31 132 THR A CA 1
ATOM 957 C C . THR A 1 132 ? -2.182 19.787 9.785 1.00 66.31 132 THR A C 1
ATOM 959 O O . THR A 1 132 ? -1.446 20.320 8.962 1.00 66.31 132 THR A O 1
ATOM 962 N N . CYS A 1 133 ? -2.321 18.460 9.855 1.00 62.75 133 CYS A N 1
ATOM 963 C CA . CYS A 1 133 ? -1.623 17.499 8.989 1.00 62.75 133 CYS A CA 1
ATOM 964 C C . CYS A 1 133 ? -2.569 16.770 8.025 1.00 62.75 133 CYS A C 1
ATOM 966 O O . CYS A 1 133 ? -2.177 15.764 7.426 1.00 62.75 133 CYS A O 1
ATOM 968 N N . GLY A 1 134 ? -3.807 17.260 7.880 1.00 59.22 134 GLY A N 1
ATOM 969 C CA . GLY A 1 134 ? -4.631 16.975 6.705 1.00 59.22 134 GLY A CA 1
ATOM 970 C C . GLY A 1 134 ? -3.918 17.425 5.427 1.00 59.22 134 GLY A C 1
ATOM 971 O O . GLY A 1 134 ? -2.860 18.046 5.503 1.00 59.22 134 GLY A O 1
ATOM 972 N N . ALA A 1 135 ? -4.459 17.084 4.252 1.00 53.03 135 ALA A N 1
ATOM 973 C CA . ALA A 1 135 ? -3.842 17.504 2.995 1.00 53.03 135 ALA A CA 1
ATOM 974 C C . ALA A 1 135 ? -3.560 19.019 3.043 1.00 53.03 135 ALA A C 1
ATOM 976 O O . ALA A 1 135 ? -4.498 19.791 3.212 1.00 53.03 135 ALA A O 1
ATOM 977 N N . GLU A 1 136 ? -2.285 19.417 2.970 1.00 47.69 136 GLU A N 1
ATOM 978 C CA . GLU A 1 136 ? -1.852 20.818 3.010 1.00 47.69 136 GLU A CA 1
ATOM 979 C C . GLU A 1 136 ? -2.316 21.491 1.709 1.00 47.69 136 GLU A C 1
ATOM 981 O O . GLU A 1 136 ? -1.586 21.501 0.715 1.00 47.69 136 GLU A O 1
ATOM 986 N N . VAL A 1 137 ? -3.569 21.954 1.675 1.00 41.03 137 VAL A N 1
ATOM 987 C CA . VAL A 1 137 ? -4.186 22.659 0.542 1.00 41.03 137 VAL A CA 1
ATOM 988 C C . VAL A 1 137 ? -5.136 23.735 1.041 1.00 41.03 137 VAL A C 1
ATOM 990 O O . VAL A 1 137 ? -6.006 23.403 1.874 1.00 41.03 137 VAL A O 1
#